Protein AF-Q9WTS4-2-F1 (afdb_monomer_lite)

Radius of gyration: 17.66 Å; chains: 1; bounding box: 40×35×47 Å

pLDDT: mean 86.59, std 8.57, range [50.59, 94.56]

Structure (mmCIF, N/CA/C/O backbone):
data_AF-Q9WTS4-2-F1
#
_entry.id   AF-Q9WTS4-2-F1
#
loop_
_atom_site.group_PDB
_atom_site.id
_atom_site.type_symbol
_atom_site.label_atom_id
_atom_site.label_alt_id
_atom_site.label_comp_id
_atom_site.label_asym_id
_atom_site.label_entity_id
_atom_site.label_seq_id
_atom_site.pdbx_PDB_ins_code
_atom_site.Cartn_x
_atom_site.Cartn_y
_atom_site.Cartn_z
_atom_site.occupancy
_atom_site.B_iso_or_equiv
_atom_site.auth_seq_id
_atom_site.auth_comp_id
_atom_site.auth_asym_id
_atom_site.auth_atom_id
_atom_site.pdbx_PDB_model_num
ATOM 1 N N . MET A 1 1 ? 10.374 -9.186 -20.321 1.00 65.12 1 MET A N 1
ATOM 2 C CA . MET A 1 1 ? 9.040 -8.538 -20.354 1.00 65.12 1 MET A CA 1
ATOM 3 C C . MET A 1 1 ? 9.090 -7.318 -21.281 1.00 65.12 1 MET A C 1
ATOM 5 O O . MET A 1 1 ? 10.186 -6.900 -21.650 1.00 65.12 1 MET A O 1
ATOM 9 N N . THR A 1 2 ? 7.946 -6.774 -21.712 1.00 69.06 2 THR A N 1
ATOM 10 C CA . THR A 1 2 ? 7.868 -5.574 -22.573 1.00 69.06 2 THR A CA 1
ATOM 11 C C . THR A 1 2 ? 7.056 -4.478 -21.896 1.00 69.06 2 THR A C 1
ATOM 13 O O . THR A 1 2 ? 5.969 -4.760 -21.403 1.00 69.06 2 THR A O 1
ATOM 16 N N . SER A 1 3 ? 7.564 -3.245 -21.904 1.00 65.62 3 SER A N 1
ATOM 17 C CA . SER A 1 3 ? 6.832 -2.044 -21.481 1.00 65.62 3 SER A CA 1
ATOM 18 C C . SER A 1 3 ? 6.774 -1.041 -22.636 1.00 65.62 3 SER A C 1
ATOM 20 O O . SER A 1 3 ? 7.668 -1.025 -23.489 1.00 65.62 3 SER A O 1
ATOM 22 N N . VAL A 1 4 ? 5.716 -0.231 -22.694 1.00 63.69 4 VAL A N 1
ATOM 23 C CA . VAL A 1 4 ? 5.551 0.825 -23.702 1.00 63.69 4 VAL A CA 1
ATOM 24 C C . VAL A 1 4 ? 5.927 2.156 -23.061 1.00 63.69 4 VAL A C 1
ATOM 26 O O . VAL A 1 4 ? 5.247 2.623 -22.155 1.00 63.69 4 VAL A O 1
ATOM 29 N N . LEU A 1 5 ? 7.005 2.769 -23.545 1.00 61.38 5 LEU A N 1
ATOM 30 C CA . LEU A 1 5 ? 7.521 4.055 -23.067 1.00 61.38 5 LEU A CA 1
ATOM 31 C C . LEU A 1 5 ? 7.713 4.991 -24.258 1.00 61.38 5 LEU A C 1
ATOM 33 O O . LEU A 1 5 ? 8.371 4.626 -25.233 1.00 61.38 5 LEU A O 1
ATOM 37 N N . ASN A 1 6 ? 7.117 6.187 -24.205 1.00 68.12 6 ASN A N 1
ATOM 38 C CA . ASN A 1 6 ? 7.139 7.181 -25.291 1.00 68.12 6 ASN A CA 1
ATOM 39 C C . ASN A 1 6 ? 6.787 6.589 -26.673 1.00 68.12 6 ASN A C 1
ATOM 41 O O . ASN A 1 6 ? 7.435 6.882 -27.677 1.00 68.12 6 ASN A O 1
ATOM 45 N N . GLY A 1 7 ? 5.800 5.686 -26.716 1.00 71.12 7 GLY A N 1
ATOM 46 C CA . GLY A 1 7 ? 5.370 5.000 -27.942 1.00 71.12 7 GLY A CA 1
ATOM 47 C C . GLY A 1 7 ? 6.337 3.928 -28.464 1.00 71.12 7 GLY A C 1
ATOM 48 O O . GLY A 1 7 ? 6.052 3.296 -29.479 1.00 71.12 7 GLY A O 1
ATOM 49 N N . ARG A 1 8 ? 7.464 3.676 -27.788 1.00 72.75 8 ARG A N 1
ATOM 50 C CA . ARG A 1 8 ? 8.408 2.607 -28.133 1.00 72.75 8 ARG A CA 1
ATOM 51 C C . ARG A 1 8 ? 8.201 1.408 -27.213 1.00 72.75 8 ARG A C 1
ATOM 53 O O . ARG A 1 8 ? 8.185 1.535 -25.991 1.00 72.75 8 ARG A O 1
ATOM 60 N N . THR A 1 9 ? 8.081 0.223 -27.809 1.00 73.12 9 THR A N 1
ATOM 61 C CA . THR A 1 9 ? 8.110 -1.038 -27.058 1.00 73.12 9 THR A CA 1
ATOM 62 C C . THR A 1 9 ? 9.550 -1.310 -26.637 1.00 73.12 9 THR A C 1
ATOM 64 O O . THR A 1 9 ? 10.403 -1.582 -27.484 1.00 73.12 9 THR A O 1
ATOM 67 N N . ARG A 1 10 ? 9.837 -1.233 -25.337 1.00 74.00 10 ARG A N 1
ATOM 68 C CA . ARG A 1 10 ? 11.154 -1.540 -24.771 1.00 74.00 10 ARG A CA 1
ATOM 69 C C . ARG A 1 10 ? 11.114 -2.914 -24.114 1.00 74.00 10 ARG A C 1
ATOM 71 O O . ARG A 1 10 ? 10.189 -3.241 -23.370 1.00 74.00 10 ARG A O 1
ATOM 78 N N . ARG A 1 11 ? 12.127 -3.734 -24.397 1.00 80.00 11 ARG A N 1
ATOM 79 C CA . ARG A 1 11 ? 12.353 -4.994 -23.683 1.00 80.00 11 ARG A CA 1
ATOM 80 C C . ARG A 1 11 ? 13.145 -4.694 -22.420 1.00 80.00 11 ARG A C 1
ATOM 82 O O . ARG A 1 11 ? 14.183 -4.041 -22.501 1.00 80.00 11 ARG A O 1
ATOM 89 N N . PHE A 1 12 ? 12.665 -5.197 -21.294 1.00 82.12 12 PHE A N 1
ATOM 90 C CA . PHE A 1 12 ? 13.400 -5.187 -20.037 1.00 82.12 12 PHE A CA 1
ATOM 91 C C . PHE A 1 12 ? 13.571 -6.617 -19.524 1.00 82.12 12 PHE A C 1
ATOM 93 O O . PHE A 1 12 ? 12.751 -7.507 -19.811 1.00 82.12 12 PHE A O 1
ATOM 100 N N . ALA A 1 13 ? 14.657 -6.828 -18.790 1.00 85.06 13 ALA A N 1
ATOM 101 C CA . ALA A 1 13 ? 14.918 -8.057 -18.057 1.00 85.06 13 ALA A CA 1
ATOM 102 C C . ALA A 1 13 ? 14.884 -7.740 -16.565 1.00 85.06 13 ALA A C 1
ATOM 104 O O . ALA A 1 13 ? 15.438 -6.729 -16.141 1.00 85.06 13 ALA A O 1
ATOM 105 N N . ASP A 1 14 ? 14.215 -8.599 -15.809 1.00 87.44 14 ASP A N 1
ATOM 106 C CA . ASP A 1 14 ? 14.059 -8.485 -14.366 1.00 87.44 14 ASP A CA 1
ATOM 107 C C . ASP A 1 14 ? 14.557 -9.790 -13.750 1.00 87.44 14 ASP A C 1
ATOM 109 O O . ASP A 1 14 ? 14.097 -10.868 -14.139 1.00 87.44 14 ASP A O 1
ATOM 113 N N . ILE A 1 15 ? 15.552 -9.698 -12.874 1.00 90.31 15 ILE A N 1
ATOM 114 C CA . ILE A 1 15 ? 16.137 -10.835 -12.168 1.00 90.31 15 ILE A CA 1
ATOM 115 C C . ILE A 1 15 ? 15.874 -10.621 -10.689 1.00 90.31 15 ILE A C 1
ATOM 117 O O . ILE A 1 15 ? 16.452 -9.730 -10.072 1.00 90.31 15 ILE A O 1
ATOM 121 N N . GLN A 1 16 ? 15.037 -11.478 -10.120 1.00 91.19 16 GLN A N 1
ATOM 122 C CA . GLN A 1 16 ? 14.719 -11.468 -8.704 1.00 91.19 16 GLN A CA 1
ATOM 123 C C . GLN A 1 16 ? 15.447 -12.619 -8.001 1.00 91.19 16 GLN A C 1
ATOM 125 O O . GLN A 1 16 ? 15.279 -13.784 -8.359 1.00 91.19 16 GLN A O 1
ATOM 130 N N . LEU A 1 17 ? 16.250 -12.294 -6.990 1.00 92.56 17 LEU A N 1
ATOM 131 C CA . LEU A 1 17 ? 16.920 -13.246 -6.107 1.00 92.56 17 LEU A CA 1
ATOM 132 C C . LEU A 1 17 ? 16.313 -13.115 -4.710 1.00 92.56 17 LEU A C 1
ATOM 134 O O . LEU A 1 17 ? 16.408 -12.058 -4.090 1.00 92.56 17 LEU A O 1
ATOM 138 N N . GLN A 1 18 ? 15.693 -14.177 -4.203 1.00 93.12 18 GLN A N 1
ATOM 139 C CA . GLN A 1 18 ? 15.090 -14.197 -2.869 1.00 93.12 18 GLN A CA 1
ATOM 140 C C . GLN A 1 18 ? 15.852 -15.148 -1.946 1.00 93.12 18 GLN A C 1
ATOM 142 O O . GLN A 1 18 ? 16.140 -16.287 -2.313 1.00 93.12 18 GLN A O 1
ATOM 147 N N . HIS A 1 19 ? 16.153 -14.686 -0.734 1.00 93.75 19 HIS A N 1
ATOM 148 C CA . HIS A 1 19 ? 16.726 -15.492 0.336 1.00 93.75 19 HIS A CA 1
ATOM 149 C C . HIS A 1 19 ? 16.157 -15.062 1.695 1.00 93.75 19 HIS A C 1
ATOM 151 O O . HIS A 1 19 ? 16.554 -14.045 2.263 1.00 93.75 19 HIS A O 1
ATOM 157 N N . GLY A 1 20 ? 15.214 -15.838 2.235 1.00 93.44 20 GLY A N 1
ATOM 158 C CA . GLY A 1 20 ? 14.526 -15.487 3.480 1.00 93.44 20 GLY A CA 1
ATOM 159 C C . GLY A 1 20 ? 13.777 -14.157 3.349 1.00 93.44 20 GLY A C 1
ATOM 160 O O . GLY A 1 20 ? 12.960 -13.997 2.448 1.00 93.44 20 GLY A O 1
ATOM 161 N N . ALA A 1 21 ? 14.074 -13.202 4.232 1.00 89.12 21 ALA A N 1
ATOM 162 C CA . ALA A 1 21 ? 13.512 -11.849 4.173 1.00 89.12 21 ALA A CA 1
ATOM 163 C C . ALA A 1 21 ? 14.220 -10.928 3.157 1.00 89.12 21 ALA A C 1
ATOM 165 O O . ALA A 1 21 ? 13.757 -9.815 2.912 1.00 89.12 21 ALA A O 1
ATOM 166 N N . LEU A 1 22 ? 15.346 -11.361 2.577 1.00 91.44 22 LEU A N 1
ATOM 167 C CA . LEU A 1 22 ? 16.097 -10.586 1.595 1.00 91.44 22 LEU A CA 1
ATOM 168 C C . LEU A 1 22 ? 15.552 -10.843 0.187 1.00 91.44 22 LEU A C 1
ATOM 170 O O . LEU A 1 22 ? 15.454 -11.987 -0.254 1.00 91.44 22 LEU A O 1
ATOM 174 N N . CYS A 1 23 ? 15.266 -9.769 -0.544 1.00 88.69 23 CYS A N 1
ATOM 175 C CA . CYS A 1 23 ? 14.926 -9.813 -1.960 1.00 88.69 23 CYS A CA 1
ATOM 176 C C . CYS A 1 23 ? 15.796 -8.811 -2.720 1.00 88.69 23 CYS A C 1
ATOM 178 O O . CYS A 1 23 ? 15.780 -7.619 -2.419 1.00 88.69 23 CYS A O 1
ATOM 180 N N . PHE A 1 24 ? 16.532 -9.289 -3.716 1.00 90.69 24 PHE A N 1
ATOM 181 C CA . PHE A 1 24 ? 17.362 -8.474 -4.592 1.00 90.69 24 PHE A CA 1
ATOM 182 C C . PHE A 1 24 ? 16.782 -8.488 -6.004 1.00 90.69 24 PHE A C 1
ATOM 184 O O . PHE A 1 24 ? 16.614 -9.558 -6.583 1.00 90.69 24 PHE A O 1
ATOM 191 N N . ASN A 1 25 ? 16.470 -7.313 -6.550 1.00 88.94 25 ASN A N 1
ATOM 192 C CA . ASN A 1 25 ? 15.934 -7.169 -7.901 1.00 88.94 25 ASN A CA 1
ATOM 193 C C . ASN A 1 25 ? 16.971 -6.459 -8.774 1.00 88.94 25 ASN A C 1
ATOM 195 O O . ASN A 1 25 ? 17.429 -5.368 -8.434 1.00 88.94 25 ASN A O 1
ATOM 199 N N . ILE A 1 26 ? 17.348 -7.078 -9.889 1.00 89.94 26 ILE A N 1
ATOM 200 C CA . ILE A 1 26 ? 18.239 -6.495 -10.892 1.00 89.94 26 ILE A CA 1
ATOM 201 C C . ILE A 1 26 ? 17.431 -6.266 -12.154 1.00 89.94 26 ILE A C 1
ATOM 203 O O . ILE A 1 26 ? 16.943 -7.216 -12.771 1.00 89.94 26 ILE A O 1
ATOM 207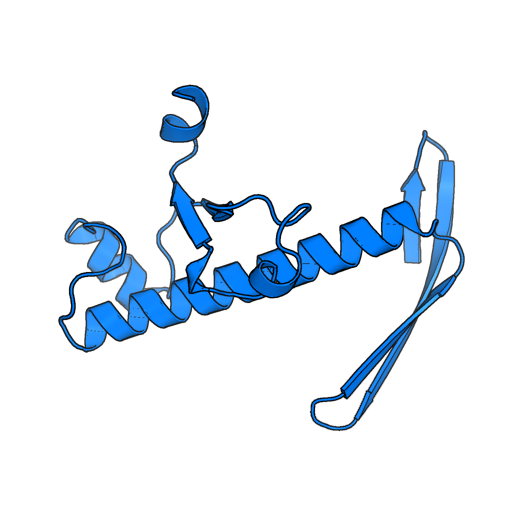 N N . ARG A 1 27 ? 17.346 -5.006 -12.575 1.00 88.88 27 ARG A N 1
ATOM 208 C CA . ARG A 1 27 ? 16.578 -4.624 -13.754 1.00 88.88 27 ARG A CA 1
ATOM 209 C C . ARG A 1 27 ? 17.439 -4.009 -14.836 1.00 88.88 27 ARG A C 1
ATOM 211 O O . ARG A 1 27 ? 18.155 -3.036 -14.619 1.00 88.88 27 ARG A O 1
ATOM 218 N N . TYR A 1 28 ? 17.325 -4.575 -16.031 1.00 88.88 28 TYR A N 1
ATOM 219 C CA . TYR A 1 28 ? 17.999 -4.111 -17.237 1.00 88.88 28 TYR A CA 1
ATOM 220 C C . TYR A 1 28 ? 16.997 -3.507 -18.206 1.00 88.88 28 TYR A C 1
ATOM 222 O O . TYR A 1 28 ? 15.910 -4.045 -18.408 1.00 88.88 28 TYR A O 1
ATOM 230 N N . GLY A 1 29 ? 17.398 -2.430 -18.881 1.00 88.62 29 GLY A N 1
ATOM 231 C CA . GLY A 1 29 ? 16.537 -1.769 -19.859 1.00 88.62 29 GLY A CA 1
ATOM 232 C C . GLY A 1 29 ? 15.469 -0.872 -19.228 1.00 88.62 29 GLY A C 1
ATOM 233 O O . GLY A 1 29 ? 14.439 -0.652 -19.853 1.00 88.62 29 GLY A O 1
ATOM 234 N N . THR A 1 30 ? 15.728 -0.341 -18.035 1.00 86.12 30 THR A N 1
ATOM 235 C CA . THR A 1 30 ? 14.939 0.702 -17.358 1.00 86.12 30 THR A CA 1
ATOM 236 C C . THR A 1 30 ? 15.833 1.914 -17.077 1.00 86.12 30 THR A C 1
ATOM 238 O O . THR A 1 30 ? 17.060 1.799 -17.180 1.00 86.12 30 THR A O 1
ATOM 241 N N . THR A 1 31 ? 15.262 3.081 -16.789 1.00 89.44 31 THR A N 1
ATOM 242 C CA . THR A 1 31 ? 16.008 4.198 -16.180 1.00 89.44 31 THR A CA 1
ATOM 243 C C . THR A 1 31 ? 16.012 4.087 -14.655 1.00 89.44 31 THR A C 1
ATOM 245 O O . THR A 1 31 ? 15.229 3.331 -14.072 1.00 89.44 31 THR A O 1
ATOM 248 N N . VAL A 1 32 ? 16.907 4.832 -14.001 1.00 89.19 32 VAL A N 1
ATOM 249 C CA . VAL A 1 32 ? 16.971 4.892 -12.532 1.00 89.19 32 VAL A CA 1
ATOM 250 C C . VAL A 1 32 ? 15.685 5.498 -11.972 1.00 89.19 32 VAL A C 1
ATOM 252 O O . VAL A 1 32 ? 15.172 5.031 -10.961 1.00 89.19 32 VAL A O 1
ATOM 255 N N . GLU A 1 33 ? 15.128 6.497 -12.652 1.00 90.75 33 GLU A N 1
ATOM 256 C CA . GLU A 1 33 ? 13.888 7.170 -12.270 1.00 90.75 33 GLU A CA 1
ATOM 257 C C . GLU A 1 33 ? 12.679 6.236 -12.387 1.00 90.75 33 GLU A C 1
ATOM 259 O O . GLU A 1 33 ? 11.862 6.170 -11.470 1.00 90.75 33 GLU A O 1
ATOM 264 N N . GLU A 1 34 ? 12.582 5.475 -13.482 1.00 88.56 34 GLU A N 1
ATOM 265 C CA . GLU A 1 34 ? 11.544 4.456 -13.679 1.00 88.56 34 GLU A CA 1
ATOM 266 C C . GLU A 1 34 ? 11.595 3.401 -12.571 1.00 88.56 34 GLU A C 1
ATOM 268 O O . GLU A 1 34 ? 10.559 3.036 -12.012 1.00 88.56 34 GLU A O 1
ATOM 273 N N . GLU A 1 35 ? 12.799 2.953 -12.210 1.00 89.50 35 GLU A N 1
ATOM 274 C CA . GLU A 1 35 ? 12.965 1.937 -11.177 1.00 89.50 35 GLU A CA 1
ATOM 275 C C . GLU A 1 35 ? 12.706 2.481 -9.772 1.00 89.50 35 GLU A C 1
ATOM 277 O O . GLU A 1 35 ? 12.043 1.830 -8.968 1.00 89.50 35 GLU A O 1
ATOM 282 N N . LYS A 1 36 ? 13.132 3.714 -9.485 1.00 90.12 36 LYS A N 1
ATOM 283 C CA . LYS A 1 36 ? 12.787 4.399 -8.236 1.00 90.12 36 LYS A CA 1
ATOM 284 C C . LYS A 1 36 ? 11.269 4.499 -8.075 1.00 90.12 36 LYS A C 1
ATOM 286 O O . LYS A 1 36 ? 10.745 4.166 -7.015 1.00 90.12 36 LYS A O 1
ATOM 291 N N . ASN A 1 37 ? 10.563 4.910 -9.128 1.00 89.81 37 ASN A N 1
ATOM 292 C CA . ASN A 1 37 ? 9.104 4.992 -9.119 1.00 89.81 37 ASN A CA 1
ATOM 293 C C . ASN A 1 37 ? 8.461 3.612 -8.941 1.00 89.81 37 ASN A C 1
ATOM 295 O O . ASN A 1 37 ? 7.485 3.481 -8.206 1.00 89.81 37 ASN A O 1
ATOM 299 N N . HIS A 1 38 ? 9.026 2.575 -9.564 1.00 88.50 38 HIS A N 1
ATOM 300 C CA . HIS A 1 38 ? 8.559 1.204 -9.395 1.00 88.50 38 HIS A CA 1
ATOM 301 C C . HIS A 1 38 ? 8.687 0.723 -7.944 1.00 88.50 38 HIS A C 1
ATOM 303 O O . HIS A 1 38 ? 7.718 0.212 -7.383 1.00 88.50 38 HIS A O 1
ATOM 309 N N . VAL A 1 39 ? 9.844 0.943 -7.314 1.00 89.94 39 VAL A N 1
ATOM 310 C CA . VAL A 1 39 ? 10.085 0.589 -5.907 1.00 89.94 39 VAL A CA 1
ATOM 311 C C . VAL A 1 39 ? 9.129 1.337 -4.979 1.00 89.94 39 VAL A C 1
ATOM 313 O O . VAL A 1 39 ? 8.560 0.729 -4.072 1.00 89.94 39 VAL A O 1
ATOM 316 N N . LEU A 1 40 ? 8.907 2.633 -5.217 1.00 91.25 40 LEU A N 1
ATOM 317 C CA . LEU A 1 40 ? 7.958 3.432 -4.439 1.00 91.25 40 LEU A CA 1
ATOM 318 C C . LEU A 1 40 ? 6.520 2.926 -4.585 1.00 91.25 40 LEU A C 1
ATOM 320 O O . LEU A 1 40 ? 5.802 2.830 -3.592 1.00 91.25 40 LEU A O 1
ATOM 324 N N . GLU A 1 41 ? 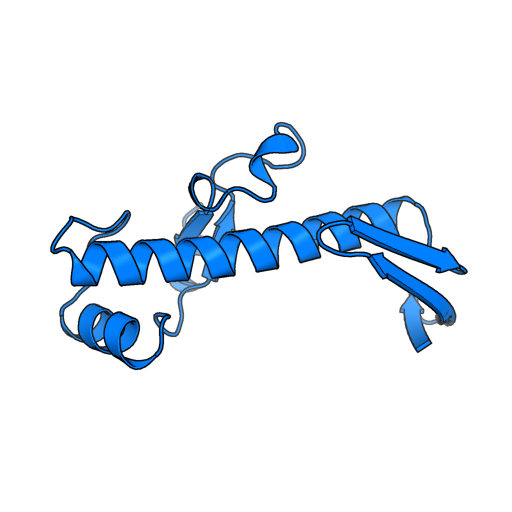6.104 2.549 -5.792 1.00 90.69 41 GLU A N 1
ATOM 325 C CA . GLU A 1 41 ? 4.776 1.979 -6.025 1.00 90.69 41 GLU A CA 1
ATOM 326 C C . GLU A 1 41 ? 4.618 0.611 -5.343 1.00 90.69 41 GLU A C 1
ATOM 328 O O . GLU A 1 41 ? 3.591 0.342 -4.720 1.00 90.69 41 GLU A O 1
ATOM 333 N N . MET A 1 42 ? 5.648 -0.241 -5.375 1.00 91.06 42 MET A N 1
ATOM 334 C CA . MET A 1 42 ? 5.646 -1.507 -4.635 1.00 91.06 42 MET A CA 1
ATOM 335 C C . MET A 1 42 ? 5.588 -1.296 -3.117 1.00 91.06 42 MET A C 1
ATOM 337 O O . MET A 1 42 ? 4.889 -2.032 -2.419 1.00 91.06 42 MET A O 1
ATOM 341 N N . ALA A 1 43 ? 6.319 -0.310 -2.588 1.00 91.88 43 ALA A N 1
ATOM 342 C CA . ALA A 1 43 ? 6.250 0.068 -1.177 1.00 91.88 43 ALA A CA 1
ATOM 343 C C . ALA A 1 43 ? 4.842 0.562 -0.813 1.00 91.88 43 ALA A C 1
ATOM 345 O O . ALA A 1 43 ? 4.257 0.075 0.148 1.00 91.88 43 ALA A O 1
ATOM 346 N N . ARG A 1 44 ? 4.231 1.408 -1.653 1.00 92.25 44 ARG A N 1
ATOM 347 C CA . ARG A 1 44 ? 2.848 1.867 -1.472 1.00 92.25 44 ARG A CA 1
ATOM 348 C C . ARG A 1 44 ? 1.861 0.708 -1.423 1.00 92.25 44 ARG A C 1
ATOM 350 O O . ARG A 1 44 ? 1.022 0.663 -0.530 1.00 92.25 44 ARG A O 1
ATOM 357 N N . GLN A 1 45 ? 1.947 -0.240 -2.355 1.00 92.81 45 GLN A N 1
ATOM 358 C CA . GLN A 1 45 ? 1.054 -1.402 -2.371 1.00 92.81 45 GLN A CA 1
ATOM 359 C C . GLN A 1 45 ? 1.176 -2.234 -1.089 1.00 92.81 45 GLN A C 1
ATOM 361 O O . GLN A 1 45 ? 0.158 -2.650 -0.531 1.00 92.81 45 GLN A O 1
ATOM 366 N N . ARG A 1 46 ? 2.402 -2.430 -0.589 1.00 92.94 46 ARG A N 1
ATOM 367 C CA . ARG A 1 46 ? 2.653 -3.125 0.681 1.00 92.94 46 ARG A CA 1
ATOM 368 C C . ARG A 1 46 ? 2.114 -2.341 1.875 1.00 92.94 46 ARG A C 1
ATOM 370 O O . ARG A 1 46 ? 1.365 -2.917 2.661 1.00 92.94 46 ARG A O 1
ATOM 377 N N . ALA A 1 47 ? 2.396 -1.044 1.960 1.00 94.00 47 ALA A N 1
ATOM 378 C CA . ALA A 1 47 ? 1.882 -0.169 3.010 1.00 94.00 47 ALA A CA 1
ATOM 379 C C . ALA A 1 47 ? 0.345 -0.164 3.047 1.00 94.00 47 ALA A C 1
ATOM 381 O O . ALA A 1 47 ? -0.246 -0.296 4.115 1.00 94.00 47 ALA A O 1
ATOM 382 N N . VAL A 1 48 ? -0.319 -0.089 1.888 1.00 94.56 48 VAL A N 1
ATOM 383 C CA . VAL A 1 48 ? -1.788 -0.133 1.781 1.00 94.56 48 VAL A CA 1
ATOM 384 C C . VAL A 1 48 ? -2.343 -1.486 2.225 1.00 94.56 48 VAL A C 1
ATOM 386 O O . VAL A 1 48 ? -3.326 -1.530 2.963 1.00 94.56 48 VAL A O 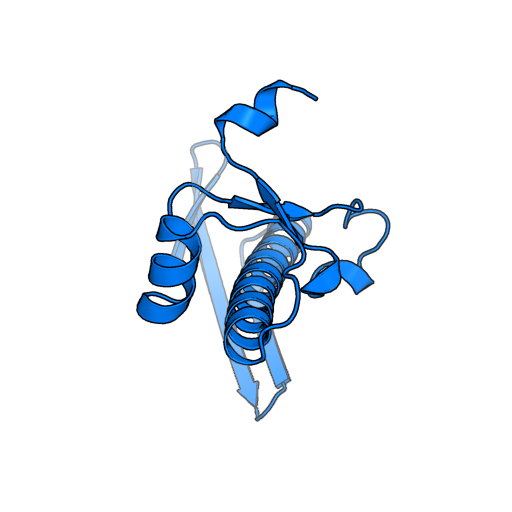1
ATOM 389 N N . ALA A 1 49 ? -1.727 -2.596 1.813 1.00 94.06 49 ALA A N 1
ATOM 390 C CA . ALA A 1 49 ? -2.154 -3.929 2.237 1.00 94.06 49 ALA A CA 1
ATOM 391 C C . ALA A 1 49 ? -1.995 -4.128 3.756 1.00 94.06 49 ALA A C 1
ATOM 393 O O . ALA A 1 49 ? -2.882 -4.677 4.416 1.00 94.06 49 ALA A O 1
ATOM 394 N N . GLN A 1 50 ? -0.891 -3.641 4.324 1.00 94.56 50 GLN A N 1
ATOM 395 C CA . GLN A 1 50 ? -0.662 -3.663 5.767 1.00 94.56 50 GLN A CA 1
ATOM 396 C C . GLN A 1 50 ? -1.649 -2.764 6.514 1.00 94.56 50 GLN A C 1
ATOM 398 O O . GLN A 1 50 ? -2.189 -3.193 7.529 1.00 94.56 50 GLN A O 1
ATOM 403 N N . ALA A 1 51 ? -1.941 -1.567 5.998 1.00 93.88 51 ALA A N 1
ATOM 404 C CA . ALA A 1 51 ? -2.928 -0.661 6.577 1.00 93.88 51 ALA A CA 1
ATOM 405 C C . ALA A 1 51 ? -4.321 -1.299 6.614 1.00 93.88 51 ALA A C 1
ATOM 407 O O . ALA A 1 51 ? -4.984 -1.255 7.645 1.00 93.88 51 ALA A O 1
ATOM 408 N N . TRP A 1 52 ? -4.739 -1.978 5.540 1.00 94.00 52 TRP A N 1
ATOM 409 C CA . TRP A 1 52 ? -5.997 -2.731 5.533 1.00 94.00 52 TRP A CA 1
ATOM 410 C C . TRP A 1 52 ? -6.015 -3.847 6.577 1.00 94.00 52 TRP A C 1
ATOM 412 O O . TRP A 1 52 ? -6.987 -3.988 7.315 1.00 94.00 52 TRP A O 1
ATOM 422 N N . THR A 1 53 ? -4.923 -4.605 6.677 1.00 93.38 53 THR A N 1
ATOM 423 C CA . THR A 1 53 ? -4.787 -5.688 7.661 1.00 93.38 53 THR A CA 1
ATOM 424 C C . THR A 1 53 ? -4.838 -5.153 9.095 1.00 93.38 53 THR A C 1
ATOM 426 O O . THR A 1 53 ? -5.491 -5.736 9.959 1.00 93.38 53 THR A O 1
ATOM 429 N N . GLN A 1 54 ? -4.173 -4.026 9.357 1.00 92.56 54 GLN A N 1
ATOM 430 C CA . GLN A 1 54 ? -4.186 -3.361 10.656 1.00 92.56 54 GLN A CA 1
ATOM 431 C C . GLN A 1 54 ? -5.588 -2.863 11.007 1.00 92.56 54 GLN A C 1
ATOM 433 O O . GLN A 1 54 ? -6.041 -3.059 12.130 1.00 92.56 54 GLN A O 1
ATOM 438 N N . GLU A 1 55 ? -6.293 -2.274 10.047 1.00 91.06 55 GLU A N 1
ATOM 439 C CA . GLU A 1 55 ? -7.642 -1.761 10.253 1.00 91.06 55 GLU A CA 1
ATOM 440 C C . GLU A 1 55 ? -8.656 -2.892 10.485 1.00 91.06 55 GLU A C 1
ATOM 442 O O . GLU A 1 55 ? -9.506 -2.800 11.370 1.00 91.06 55 GLU A O 1
ATOM 447 N N . GLN A 1 56 ? -8.526 -4.001 9.749 1.00 91.50 56 GLN A N 1
ATOM 448 C CA . GLN A 1 56 ? -9.318 -5.210 9.975 1.00 91.50 56 GLN A CA 1
ATOM 449 C C . GLN A 1 56 ? -9.070 -5.778 11.376 1.00 91.50 56 GLN A C 1
ATOM 451 O O . GLN A 1 56 ? -10.021 -6.147 12.063 1.00 91.50 56 GLN A O 1
ATOM 456 N N . ARG A 1 57 ? -7.807 -5.821 11.816 1.00 91.00 57 ARG A N 1
ATOM 457 C CA . ARG A 1 57 ? -7.440 -6.286 13.156 1.00 91.00 57 ARG A CA 1
ATOM 458 C C . ARG A 1 57 ? -8.005 -5.380 14.253 1.00 91.00 57 ARG A C 1
ATOM 460 O O . ARG A 1 57 ? -8.622 -5.892 15.179 1.00 91.00 57 ARG A O 1
ATOM 467 N N . ARG A 1 58 ? -7.870 -4.056 14.125 1.00 89.94 58 ARG A N 1
ATOM 468 C CA . ARG A 1 58 ?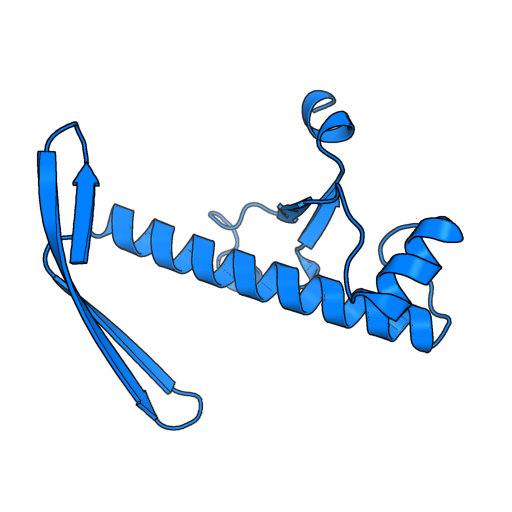 -8.457 -3.087 15.072 1.00 89.94 58 ARG A CA 1
ATOM 469 C C . ARG A 1 58 ? -9.965 -3.263 15.193 1.00 89.94 58 ARG A C 1
ATOM 471 O O . ARG A 1 58 ? -10.500 -3.288 16.295 1.00 89.94 58 ARG A O 1
ATOM 478 N N . LEU A 1 59 ? -10.642 -3.472 14.063 1.00 88.81 59 LEU A N 1
ATOM 479 C CA . LEU A 1 59 ? -12.080 -3.713 14.051 1.00 88.81 59 LEU A CA 1
ATOM 480 C C . LEU A 1 59 ? -12.470 -5.024 14.757 1.00 88.81 59 LEU A C 1
ATOM 482 O O . LEU A 1 59 ? -13.512 -5.070 15.406 1.00 88.81 59 LEU A O 1
ATOM 486 N N . GLN A 1 60 ? -11.647 -6.073 14.659 1.00 88.31 60 GLN A N 1
ATOM 487 C CA . GLN A 1 60 ? -11.840 -7.323 15.409 1.00 88.31 60 GLN A CA 1
ATOM 488 C C . GLN A 1 60 ? -11.596 -7.147 16.913 1.00 88.31 60 GLN A C 1
ATOM 490 O O . GLN A 1 60 ? -12.307 -7.743 17.718 1.00 88.31 60 GLN A O 1
ATOM 495 N N . GLU A 1 61 ? -10.609 -6.332 17.288 1.00 88.62 61 GLU A N 1
ATOM 496 C CA . GLU A 1 61 ? -10.278 -6.009 18.683 1.00 88.62 61 GLU A CA 1
ATOM 497 C C . GLU A 1 61 ? -11.282 -5.012 19.309 1.00 88.62 61 GLU A C 1
ATOM 499 O O . GLU A 1 61 ? -11.289 -4.822 20.523 1.00 88.62 61 GLU A O 1
ATOM 504 N N . GLY A 1 62 ? -12.182 -4.426 18.506 1.00 82.12 62 GLY A N 1
ATOM 505 C CA . GLY A 1 62 ? -13.172 -3.441 18.952 1.00 82.12 62 GLY A CA 1
ATOM 506 C C . GLY A 1 62 ? -12.596 -2.037 19.142 1.00 82.12 62 GLY A C 1
ATOM 507 O O . GLY A 1 62 ? -13.256 -1.178 19.727 1.00 82.12 62 GLY A O 1
ATOM 508 N N . GLU A 1 63 ? -11.380 -1.800 18.652 1.00 83.88 63 GLU A N 1
ATOM 509 C CA . GLU A 1 63 ? -10.740 -0.492 18.668 1.00 83.88 63 GLU A CA 1
ATOM 510 C C . GLU A 1 63 ? -11.347 0.428 17.602 1.00 83.88 63 GLU A C 1
ATOM 512 O O . GLU A 1 63 ? -11.820 -0.009 16.545 1.00 83.88 63 GLU A O 1
ATOM 517 N N . GLU A 1 64 ? -11.312 1.736 17.865 1.00 77.25 64 GLU A N 1
ATOM 518 C CA . GLU A 1 64 ? -11.630 2.717 16.836 1.00 77.25 64 GLU A CA 1
ATOM 519 C C . GLU A 1 64 ? -10.579 2.629 15.725 1.00 77.25 64 GLU A C 1
ATOM 521 O O . GLU A 1 64 ? -9.373 2.774 15.945 1.00 77.25 64 GLU A O 1
ATOM 526 N N . GLY A 1 65 ? -11.049 2.360 14.506 1.00 75.56 65 GLY A N 1
ATOM 527 C CA . GLY A 1 65 ? -10.212 2.445 13.320 1.00 75.56 65 GLY A CA 1
ATOM 528 C C . GLY A 1 65 ? -9.625 3.848 13.160 1.00 75.56 65 GLY A C 1
ATOM 529 O O . GLY A 1 65 ? -10.104 4.829 13.727 1.00 75.56 65 GLY A O 1
ATOM 530 N N . THR A 1 66 ? -8.615 3.962 12.304 1.00 76.88 66 THR A N 1
ATOM 531 C CA . THR A 1 66 ? -8.082 5.250 11.840 1.00 76.88 66 THR A CA 1
ATOM 532 C C . THR A 1 66 ? -9.188 6.143 11.252 1.00 76.88 66 THR A C 1
ATOM 534 O O . THR A 1 66 ? -9.072 7.370 11.244 1.00 76.88 66 THR A O 1
ATOM 537 N N . ARG A 1 67 ? -10.278 5.534 10.762 1.00 80.12 67 ARG A N 1
ATOM 538 C CA . ARG A 1 67 ? -11.485 6.210 10.285 1.00 80.12 67 ARG A CA 1
ATOM 539 C C . ARG A 1 67 ? -12.746 5.604 10.908 1.00 80.12 67 ARG A C 1
ATOM 541 O O . ARG A 1 67 ? -12.807 4.414 11.205 1.00 80.12 67 ARG A O 1
ATOM 548 N N . VAL A 1 68 ? -13.790 6.424 11.042 1.00 84.31 68 VAL A N 1
ATOM 549 C CA . VAL A 1 68 ? -15.128 5.960 11.434 1.00 84.31 68 VAL A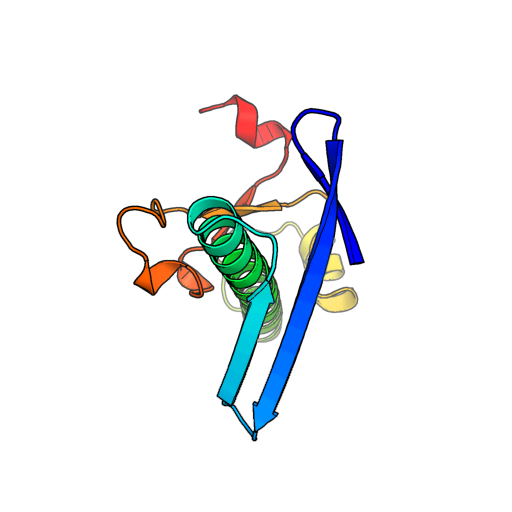 CA 1
ATOM 550 C C . VAL A 1 68 ? -15.755 5.185 10.273 1.00 84.31 68 VAL A C 1
ATOM 552 O O . VAL A 1 68 ? -16.210 5.779 9.296 1.00 84.31 68 VAL A O 1
ATOM 555 N N . TRP A 1 69 ? -15.767 3.859 10.390 1.00 88.56 69 TRP A N 1
ATOM 556 C CA . TRP A 1 69 ? -16.414 2.952 9.442 1.00 88.56 69 TRP A CA 1
ATOM 557 C C . TRP A 1 69 ? -17.906 2.815 9.747 1.00 88.56 69 TRP A C 1
ATOM 559 O O . TRP A 1 69 ? -18.300 2.600 10.898 1.00 88.56 69 TRP A O 1
ATOM 569 N N . THR A 1 70 ? -18.745 2.902 8.717 1.00 88.06 70 THR A N 1
ATOM 570 C CA . THR A 1 70 ? -20.175 2.582 8.840 1.00 88.06 70 THR A CA 1
ATOM 571 C C . THR A 1 70 ? -20.382 1.082 9.052 1.00 88.06 70 THR A C 1
ATOM 573 O O . THR A 1 70 ? -19.519 0.276 8.717 1.00 88.06 70 THR A O 1
ATOM 576 N N . GLU A 1 71 ? -21.537 0.674 9.581 1.00 87.81 71 GLU A N 1
ATOM 577 C CA . GLU A 1 71 ? -21.803 -0.741 9.886 1.00 87.81 71 GLU A CA 1
ATOM 578 C C . GLU A 1 71 ? -21.672 -1.660 8.655 1.00 87.81 71 GLU A C 1
ATOM 580 O O . GLU A 1 71 ? -21.085 -2.738 8.737 1.00 87.81 71 GLU A O 1
ATOM 585 N N . GLY A 1 72 ? -22.127 -1.204 7.482 1.00 88.25 72 GLY A N 1
ATOM 586 C CA . GLY A 1 72 ? -21.949 -1.947 6.229 1.00 88.25 72 GLY A CA 1
ATOM 587 C C . GLY A 1 72 ? -20.480 -2.066 5.805 1.00 88.25 72 GLY A C 1
ATOM 588 O O . GLY A 1 72 ? -20.042 -3.127 5.363 1.00 88.25 72 GLY A O 1
ATOM 589 N N . GLU A 1 73 ? -19.690 -1.005 5.990 1.00 91.00 73 GLU A N 1
ATOM 590 C CA . GLU A 1 73 ? -18.251 -1.016 5.694 1.00 91.00 73 GLU A CA 1
ATOM 591 C C . GLU A 1 73 ? -17.480 -1.898 6.683 1.00 91.00 73 GLU A C 1
ATOM 593 O O . GLU A 1 73 ? -16.567 -2.611 6.273 1.00 91.00 73 GLU A O 1
ATOM 598 N N . LYS A 1 74 ? -17.877 -1.921 7.962 1.00 89.56 74 LYS A N 1
ATOM 599 C CA . LYS A 1 74 ? -17.311 -2.817 8.980 1.00 89.56 74 LYS A CA 1
ATOM 600 C C . LYS A 1 74 ? -17.505 -4.282 8.604 1.00 89.56 74 LYS A C 1
ATOM 602 O O . LYS A 1 74 ? -16.544 -5.049 8.603 1.00 89.56 74 LYS A O 1
ATOM 607 N N . GLN A 1 75 ? -18.724 -4.668 8.227 1.00 90.38 75 GLN A N 1
ATOM 608 C CA . GLN A 1 75 ? -19.013 -6.030 7.767 1.00 90.38 75 GLN A CA 1
ATOM 609 C C . GLN A 1 75 ? -18.179 -6.392 6.535 1.00 90.38 75 GLN A C 1
ATOM 611 O O . GLN A 1 75 ? -17.633 -7.494 6.447 1.00 90.38 75 GLN A O 1
ATOM 616 N N . GLN A 1 76 ? -18.017 -5.445 5.609 1.00 91.31 76 GLN A N 1
ATOM 617 C CA . GLN A 1 76 ? -17.184 -5.645 4.435 1.00 91.31 76 GLN A CA 1
ATOM 618 C C . GLN A 1 76 ? -15.697 -5.809 4.789 1.00 91.31 76 GLN A C 1
ATOM 620 O O . GLN A 1 76 ? -15.034 -6.694 4.242 1.00 91.31 76 GLN A O 1
ATOM 625 N N . LEU A 1 77 ? -15.174 -4.991 5.701 1.00 90.88 77 LEU A N 1
ATOM 626 C CA . LEU A 1 77 ? -13.789 -5.056 6.155 1.00 90.88 77 LEU A CA 1
ATOM 627 C C . LEU A 1 77 ? -13.502 -6.380 6.876 1.00 90.88 77 LEU A C 1
ATOM 629 O O . LEU A 1 77 ? -12.487 -7.014 6.602 1.00 90.88 77 LEU A O 1
ATOM 633 N N . LEU A 1 78 ? -14.421 -6.854 7.721 1.00 90.25 78 LEU A N 1
ATOM 634 C CA . LEU A 1 78 ? -14.296 -8.153 8.388 1.00 90.25 78 LEU A CA 1
ATOM 635 C C . LEU A 1 78 ? -14.346 -9.322 7.399 1.00 90.25 78 LEU A C 1
ATOM 637 O O . LEU A 1 78 ? -13.527 -10.232 7.506 1.00 90.25 78 LEU A O 1
ATOM 641 N N . GLY A 1 79 ? -15.277 -9.290 6.440 1.00 89.81 79 GLY A N 1
ATOM 642 C CA . GLY A 1 79 ? -15.480 -10.388 5.493 1.00 89.81 79 GLY A CA 1
ATOM 643 C C . GLY A 1 79 ? -14.457 -10.442 4.356 1.00 89.81 79 GLY A C 1
ATOM 644 O O . GLY A 1 79 ? -14.032 -11.523 3.963 1.00 89.81 79 GLY A O 1
ATOM 645 N N . THR A 1 80 ? -14.057 -9.289 3.814 1.00 90.94 80 THR A N 1
ATOM 646 C CA . THR A 1 80 ? -13.199 -9.207 2.613 1.00 90.94 80 THR A CA 1
ATOM 647 C C . THR A 1 80 ? -11.803 -8.645 2.875 1.00 90.94 80 THR A C 1
ATOM 649 O O . THR A 1 80 ? -10.971 -8.657 1.970 1.00 90.94 80 THR A O 1
ATOM 652 N N . GLY A 1 81 ? -11.534 -8.133 4.080 1.00 90.00 81 GLY A N 1
ATOM 653 C CA . GLY A 1 81 ? -10.258 -7.508 4.441 1.00 90.00 81 GLY A CA 1
ATOM 654 C C . GLY A 1 81 ? -10.053 -6.100 3.878 1.00 90.00 81 GLY A C 1
ATOM 655 O O . GLY A 1 81 ? -9.005 -5.507 4.103 1.00 90.00 81 GLY A O 1
ATOM 656 N N . ARG A 1 82 ? -11.024 -5.543 3.142 1.00 89.75 82 ARG A N 1
ATOM 657 C CA . ARG A 1 82 ? -10.959 -4.183 2.585 1.00 89.75 82 ARG A CA 1
ATOM 658 C C . ARG A 1 82 ? -12.344 -3.602 2.340 1.00 89.75 82 ARG A C 1
ATOM 660 O O . ARG A 1 82 ? -13.295 -4.337 2.095 1.00 89.75 82 ARG A O 1
ATOM 667 N N . VAL A 1 83 ? -12.453 -2.281 2.305 1.00 90.69 83 VAL A N 1
ATOM 668 C CA . VAL A 1 83 ? -13.700 -1.603 1.925 1.00 90.69 83 VAL A CA 1
ATOM 669 C C . VAL A 1 83 ? -13.629 -1.187 0.456 1.00 90.69 83 VAL A C 1
ATOM 671 O O . VAL A 1 83 ? -12.632 -0.631 -0.001 1.00 90.69 83 VAL A O 1
ATOM 674 N N . GLN A 1 84 ? -14.673 -1.487 -0.317 1.00 89.12 84 GLN A N 1
ATOM 675 C CA . GLN A 1 84 ? -14.701 -1.173 -1.751 1.00 89.12 84 GLN A CA 1
ATOM 676 C C . GLN A 1 84 ? -14.906 0.329 -1.969 1.00 89.12 84 GLN A C 1
ATOM 678 O O . GLN A 1 84 ? -15.653 0.976 -1.242 1.00 89.12 84 GLN A O 1
ATOM 683 N N . GLY A 1 85 ? -14.252 0.873 -2.998 1.00 89.19 85 GLY A N 1
ATOM 684 C CA . GLY A 1 85 ? -14.330 2.297 -3.342 1.00 89.19 85 GLY A CA 1
ATOM 685 C C . GLY A 1 85 ? -13.395 3.203 -2.537 1.00 89.19 85 GLY A C 1
ATOM 686 O O . GLY A 1 85 ? -13.392 4.410 -2.777 1.00 89.19 85 GLY A O 1
ATOM 687 N N . TYR A 1 86 ? -12.607 2.637 -1.619 1.00 91.00 86 TYR A N 1
ATOM 688 C CA . TYR A 1 86 ? -11.558 3.349 -0.899 1.00 91.00 86 TYR A CA 1
ATOM 689 C C . TYR A 1 86 ? -10.186 3.023 -1.474 1.00 91.00 86 TYR A C 1
ATOM 691 O O . TYR A 1 86 ? -9.808 1.857 -1.596 1.00 91.00 86 TYR A O 1
ATOM 699 N N . ASP A 1 87 ? -9.430 4.080 -1.740 1.00 90.44 87 ASP A N 1
ATOM 700 C CA . ASP A 1 87 ? -8.034 4.024 -2.137 1.00 90.44 87 ASP A CA 1
ATOM 701 C C . ASP A 1 87 ? -7.160 4.526 -0.980 1.00 90.44 87 ASP A C 1
ATOM 703 O O . ASP A 1 87 ? -7.537 5.429 -0.227 1.00 90.44 87 ASP A O 1
ATOM 707 N N . GLY A 1 88 ? -5.994 3.903 -0.805 1.00 91.06 88 GLY A N 1
ATOM 708 C CA . GLY A 1 88 ? -5.015 4.297 0.204 1.00 91.06 88 GLY A CA 1
ATOM 709 C C . GLY A 1 88 ? -4.028 5.320 -0.352 1.00 91.06 88 GLY A C 1
ATOM 710 O O . GLY A 1 88 ? -3.346 5.052 -1.347 1.00 91.06 88 GLY A O 1
ATOM 711 N N . TYR A 1 89 ? -3.931 6.466 0.318 1.00 90.00 89 TYR A N 1
ATOM 712 C CA . TYR A 1 89 ? -3.046 7.572 -0.039 1.00 90.00 89 TYR A CA 1
ATOM 713 C C . TYR A 1 89 ? -2.055 7.863 1.076 1.00 90.00 89 TYR A C 1
ATOM 715 O O . TYR A 1 89 ? -2.370 7.698 2.252 1.00 90.00 89 TYR A O 1
ATOM 723 N N . PHE A 1 90 ? -0.877 8.354 0.704 1.00 90.69 90 PHE A N 1
ATOM 724 C CA . PHE A 1 90 ? 0.089 8.824 1.682 1.00 90.69 90 PHE A CA 1
ATOM 725 C C . PHE A 1 90 ? -0.363 10.145 2.309 1.00 90.69 90 PHE A C 1
ATOM 727 O O . PHE A 1 90 ? -0.727 11.082 1.595 1.00 90.69 90 PHE A O 1
ATOM 734 N N . VAL A 1 91 ? -0.327 10.223 3.639 1.00 90.38 91 VAL A N 1
ATOM 735 C CA . VAL A 1 91 ? -0.623 11.459 4.382 1.00 90.38 91 VAL A CA 1
ATOM 736 C C . VAL A 1 91 ? 0.532 12.446 4.242 1.00 90.38 91 VAL A C 1
ATOM 738 O O . VAL A 1 91 ? 0.318 13.619 3.931 1.00 90.38 91 VAL A O 1
ATOM 741 N N . LEU A 1 92 ? 1.755 11.960 4.458 1.00 91.00 92 LEU A N 1
ATOM 742 C CA . LEU A 1 92 ? 2.997 12.702 4.283 1.00 91.00 92 LEU A CA 1
ATOM 743 C C . LEU A 1 92 ? 3.660 12.329 2.960 1.00 91.00 92 LEU A C 1
ATOM 745 O O . LEU A 1 92 ? 3.646 11.166 2.553 1.00 91.00 92 LEU A O 1
ATOM 749 N N . SER A 1 93 ? 4.274 13.319 2.308 1.00 88.88 93 SER A N 1
ATOM 750 C CA . SER A 1 93 ? 4.981 13.097 1.047 1.00 88.88 93 SER A CA 1
ATOM 751 C C . SER A 1 93 ? 6.139 12.124 1.243 1.00 88.88 93 SER A C 1
ATOM 753 O O . SER A 1 93 ? 7.087 12.394 1.982 1.00 88.88 93 SER A O 1
ATOM 755 N N . VAL A 1 94 ? 6.083 11.008 0.522 1.00 89.38 94 VAL A N 1
ATOM 756 C CA . VAL A 1 94 ? 7.124 9.976 0.545 1.00 89.38 94 VAL A CA 1
ATOM 757 C C . VAL A 1 94 ? 8.432 10.471 -0.069 1.00 89.38 94 VAL A C 1
ATOM 759 O O . VAL A 1 94 ? 9.497 9.964 0.260 1.00 89.38 94 VAL A O 1
ATOM 762 N N . GLU A 1 95 ? 8.389 11.499 -0.917 1.00 87.81 95 GLU A N 1
ATOM 763 C CA . GLU A 1 95 ? 9.606 12.108 -1.461 1.00 87.81 95 GLU A CA 1
ATOM 764 C C . GLU A 1 95 ? 10.449 12.793 -0.380 1.00 87.81 95 GLU A C 1
ATOM 766 O O . GLU A 1 95 ? 11.672 12.830 -0.494 1.00 87.81 95 GLU A O 1
ATOM 771 N N . GLN A 1 96 ? 9.799 13.320 0.662 1.00 90.56 96 GLN A N 1
ATOM 772 C CA . GLN A 1 96 ? 10.459 13.958 1.804 1.00 90.56 96 GLN A CA 1
ATOM 773 C C . GLN A 1 96 ? 10.761 12.957 2.923 1.00 90.56 96 GLN A C 1
ATOM 775 O O . GLN A 1 96 ? 11.776 13.097 3.599 1.00 90.56 96 GLN A O 1
ATOM 780 N N . TYR A 1 97 ? 9.903 11.945 3.089 1.00 91.56 97 TYR A N 1
ATOM 781 C CA . TYR A 1 97 ? 9.979 10.945 4.155 1.00 91.56 97 TYR A CA 1
ATOM 782 C C . TYR A 1 97 ? 9.963 9.529 3.565 1.00 91.56 97 TYR A C 1
ATOM 784 O O . TYR A 1 97 ? 8.943 8.830 3.587 1.00 91.56 97 TYR A O 1
ATOM 792 N N . LEU A 1 98 ? 11.095 9.104 3.000 1.00 89.06 98 LEU A N 1
ATOM 793 C CA . LEU A 1 98 ? 11.225 7.800 2.335 1.00 89.06 98 LEU A CA 1
ATOM 794 C C . LEU A 1 98 ? 11.018 6.629 3.302 1.00 89.06 98 LEU A C 1
ATOM 796 O O . LEU A 1 98 ? 10.507 5.582 2.904 1.00 89.06 98 LEU A O 1
ATOM 800 N N . GLU A 1 99 ? 11.355 6.806 4.576 1.00 90.06 99 GLU A N 1
ATOM 801 C CA . GLU A 1 99 ? 11.135 5.835 5.648 1.00 90.06 99 GLU A CA 1
ATOM 802 C C . GLU A 1 99 ? 9.648 5.521 5.881 1.00 90.06 99 GLU A C 1
ATOM 804 O O . GLU A 1 99 ? 9.312 4.454 6.390 1.00 90.06 99 GLU A O 1
ATOM 809 N N . LEU A 1 100 ? 8.746 6.414 5.460 1.00 92.69 100 LEU A N 1
ATOM 810 C CA . LEU A 1 100 ? 7.300 6.225 5.566 1.00 92.69 100 LEU A CA 1
ATOM 811 C C . LEU A 1 100 ? 6.679 5.563 4.327 1.00 92.69 100 LEU A C 1
ATOM 813 O O . LEU A 1 100 ? 5.472 5.324 4.319 1.00 92.69 100 LEU A O 1
ATOM 817 N N . SER A 1 101 ? 7.473 5.259 3.294 1.00 89.00 101 SER A N 1
ATOM 818 C CA . SER A 1 101 ? 6.996 4.634 2.049 1.00 89.00 101 SER A CA 1
ATOM 819 C C . SER A 1 101 ? 6.354 3.260 2.260 1.00 89.00 101 SER A C 1
ATOM 821 O O . SER A 1 101 ? 5.398 2.919 1.567 1.00 89.00 101 SER A O 1
ATOM 823 N N . ASP A 1 102 ? 6.870 2.490 3.220 1.00 90.62 102 ASP A N 1
ATOM 824 C CA . ASP A 1 102 ? 6.433 1.125 3.552 1.00 90.62 102 ASP A CA 1
ATOM 825 C C . ASP A 1 102 ? 5.621 1.085 4.864 1.00 90.62 102 ASP A C 1
ATOM 827 O O . ASP A 1 102 ? 5.332 0.019 5.396 1.00 90.62 102 ASP A O 1
ATOM 831 N N . SER A 1 103 ? 5.272 2.249 5.427 1.00 92.56 103 SER A N 1
ATOM 832 C CA . SER A 1 103 ? 4.583 2.348 6.717 1.00 92.56 103 SER A CA 1
ATOM 833 C C . SER A 1 103 ? 3.069 2.407 6.541 1.00 92.56 103 SER A C 1
ATOM 835 O O . SER A 1 103 ? 2.531 3.382 6.013 1.00 92.56 103 SER A O 1
ATOM 837 N N . ALA A 1 104 ? 2.366 1.407 7.078 1.00 91.81 104 ALA A N 1
ATOM 838 C CA . ALA A 1 104 ? 0.904 1.388 7.161 1.00 91.81 104 ALA A CA 1
ATOM 839 C C . ALA A 1 104 ? 0.318 2.626 7.869 1.00 91.81 104 ALA A C 1
ATOM 841 O O . ALA A 1 104 ? -0.748 3.108 7.495 1.00 91.81 104 ALA A O 1
ATOM 842 N N . ASN A 1 105 ? 1.042 3.191 8.842 1.00 91.19 105 ASN A N 1
ATOM 843 C CA . ASN A 1 105 ? 0.599 4.367 9.599 1.00 91.19 105 ASN A CA 1
ATOM 844 C C . ASN A 1 105 ? 0.587 5.658 8.760 1.00 91.19 105 ASN A C 1
ATOM 846 O O . ASN A 1 105 ? -0.039 6.635 9.162 1.00 91.19 105 ASN A O 1
ATOM 850 N N . ASN A 1 106 ? 1.282 5.686 7.617 1.00 93.38 106 ASN A N 1
ATOM 851 C CA . ASN A 1 106 ? 1.263 6.824 6.696 1.00 93.38 106 ASN A CA 1
ATOM 852 C C . ASN A 1 106 ? 0.160 6.695 5.627 1.00 93.38 106 ASN A C 1
ATOM 854 O O . ASN A 1 106 ? 0.114 7.505 4.705 1.00 93.38 106 ASN A O 1
ATOM 858 N N . ILE A 1 107 ? -0.718 5.689 5.718 1.00 92.94 107 ILE A N 1
ATOM 859 C CA . ILE A 1 107 ? -1.810 5.475 4.766 1.00 92.94 107 ILE A CA 1
ATOM 860 C C . ILE A 1 107 ? -3.122 6.023 5.322 1.00 92.94 107 ILE A C 1
ATOM 862 O O . ILE A 1 107 ? -3.541 5.694 6.428 1.00 92.94 107 ILE A O 1
ATOM 866 N N . HIS A 1 108 ? -3.809 6.818 4.508 1.00 91.38 108 HIS A N 1
ATOM 867 C CA . HIS A 1 108 ? -5.168 7.267 4.763 1.00 91.38 108 HIS A CA 1
ATOM 868 C C . HIS A 1 108 ? -6.103 6.821 3.642 1.00 91.38 108 HIS A C 1
ATOM 870 O O . HIS A 1 108 ? -5.818 7.017 2.458 1.00 91.38 108 HIS A O 1
ATOM 876 N N . PHE A 1 109 ? -7.230 6.226 4.025 1.00 92.00 109 PHE A N 1
ATOM 877 C CA . PHE A 1 109 ? -8.233 5.741 3.087 1.00 92.00 109 PHE A CA 1
ATOM 878 C C . PHE A 1 109 ? -9.202 6.857 2.701 1.00 92.00 109 PHE A C 1
ATOM 880 O O . PHE A 1 109 ? -9.912 7.405 3.550 1.00 92.00 109 PHE A O 1
ATOM 887 N N . MET A 1 110 ? -9.264 7.161 1.406 1.00 89.75 110 MET A N 1
ATOM 888 C CA . MET A 1 110 ? -10.181 8.150 0.840 1.00 89.75 110 MET A CA 1
ATOM 889 C C . MET A 1 110 ? -10.968 7.557 -0.319 1.00 89.75 110 MET A C 1
ATOM 891 O O . MET A 1 110 ? -10.481 6.694 -1.050 1.00 89.75 110 MET A O 1
ATOM 895 N N . ARG A 1 111 ? -12.192 8.052 -0.509 1.00 87.94 111 ARG A N 1
ATOM 896 C CA . ARG A 1 111 ? -12.973 7.752 -1.716 1.00 87.94 111 ARG A CA 1
ATOM 897 C C . ARG A 1 111 ? -12.578 8.696 -2.840 1.00 87.94 111 ARG A C 1
ATOM 899 O O . ARG A 1 111 ? -12.236 9.851 -2.593 1.00 87.94 111 ARG A O 1
ATOM 906 N N . GLN A 1 112 ? -12.757 8.258 -4.082 1.00 80.31 112 GLN A N 1
ATOM 907 C CA . GLN A 1 112 ? -12.558 9.112 -5.259 1.00 80.31 112 GLN A CA 1
ATOM 908 C C . GLN A 1 112 ? -13.376 10.416 -5.198 1.00 80.31 112 GLN A C 1
ATOM 910 O O . GLN A 1 112 ? -12.938 11.442 -5.696 1.00 80.31 112 GLN A O 1
ATOM 915 N N . SER A 1 113 ? -14.534 10.426 -4.530 1.00 79.31 113 SER A N 1
ATOM 916 C CA . SER A 1 113 ? -15.329 11.645 -4.314 1.00 79.31 113 SER A CA 1
ATOM 917 C C . SER A 1 113 ? -14.676 12.669 -3.375 1.00 79.31 113 SER A C 1
ATOM 919 O O . SER A 1 11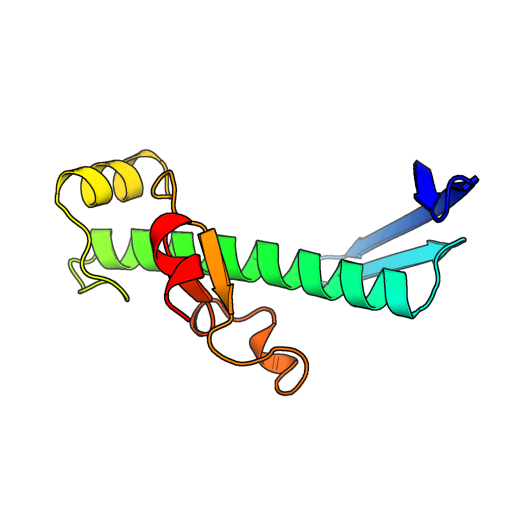3 ? -15.027 13.845 -3.409 1.00 79.31 113 SER A O 1
ATOM 921 N N . GLU A 1 114 ? -13.769 12.236 -2.499 1.00 77.69 114 GLU A N 1
ATOM 922 C CA . GLU A 1 114 ? -13.072 13.096 -1.534 1.00 77.69 114 GLU A CA 1
ATOM 923 C C . GLU A 1 114 ? -11.793 13.697 -2.131 1.00 77.69 114 GLU A C 1
ATOM 925 O O . GLU A 1 114 ? -11.378 14.771 -1.700 1.00 77.69 114 GLU A O 1
ATOM 930 N N . ILE A 1 115 ? -11.219 13.063 -3.164 1.00 70.69 115 ILE A N 1
ATOM 931 C CA . ILE A 1 115 ? -9.960 13.500 -3.784 1.00 70.69 115 ILE A CA 1
ATOM 932 C C . ILE A 1 115 ? -10.064 14.899 -4.404 1.00 70.69 115 ILE A C 1
ATOM 934 O O . ILE A 1 115 ? -9.118 15.671 -4.329 1.00 70.69 115 ILE A O 1
ATOM 938 N N . GLY A 1 116 ? -11.226 15.250 -4.966 1.00 63.25 116 GLY A N 1
ATOM 939 C CA . GLY A 1 116 ? -11.448 16.530 -5.648 1.00 63.25 116 GLY A CA 1
ATOM 940 C C . GLY A 1 116 ? -11.733 17.712 -4.719 1.00 63.25 116 GLY A C 1
ATOM 941 O O . GLY A 1 116 ? -12.051 18.792 -5.208 1.00 63.25 116 GLY A O 1
ATOM 942 N N . ARG A 1 117 ? -11.698 17.517 -3.393 1.00 59.81 117 ARG A N 1
ATOM 943 C CA . ARG A 1 117 ? -11.924 18.588 -2.404 1.00 59.81 117 ARG A CA 1
ATOM 944 C C . ARG A 1 117 ? -10.636 19.201 -1.841 1.00 59.81 117 ARG A C 1
ATOM 946 O O . ARG A 1 117 ? -10.743 20.095 -1.003 1.00 59.81 117 ARG A O 1
ATOM 953 N N . ARG A 1 118 ? -9.457 18.735 -2.259 1.00 50.59 118 ARG A N 1
ATOM 954 C CA . ARG A 1 118 ? -8.170 19.396 -1.992 1.00 50.59 118 ARG A CA 1
ATOM 955 C C . ARG A 1 118 ? -7.696 20.134 -3.231 1.00 50.59 118 ARG A C 1
ATOM 957 O O . ARG A 1 118 ? -7.114 21.219 -3.037 1.00 50.59 118 ARG A O 1
#

Foldseek 3Di:
DWDQDPNDTWDKDWDWDDDPPDIDIDIDRDDPVRVVVVVLVVLQVQLQLVLLQVQLVCLVVVHDRVDDDDPVQSVCCVPPSHGPQWDWDFPDDCVVVVVCSNHNVRIDIDGPVVVVVD

Sequence (118 aa):
MTSVLNGRTRRFADIQLQHGALCFNIRYGTTVEEEKNHVLEMARQRAVAQAWTQEQRRLQEGEEGTRVWTEGEKQQLLGTGRVQGYDGYFVLSVEQYLELSDSANNIHFMRQSEIGRR

Secondary structure (DSSP, 8-state):
-EEEETTEEEE-EEEEEEETTEEEEEEES--HHHHHHHHHHHHHHHHHHHHHHHHHHHHHHTPPPSS---HHHHHHHHHHSS-TTEEEEESS-TTT-GGGTT-GGGEEEEEHHHHTT-